Protein AF-A0A368G0A0-F1 (afdb_monomer_lite)

Foldseek 3Di:
DDDDPDDFDADPVRDTPDPDPPDDDDQVRCVVVVRHDDDDDDDPDDPDDCPHVVVVVVVVVVD

pLDDT: mean 73.35, std 14.39, range [37.69, 91.56]

Structure (mmCIF, N/CA/C/O backbone):
data_AF-A0A368G0A0-F1
#
_entry.id   AF-A0A368G0A0-F1
#
loop_
_atom_site.group_PDB
_atom_site.id
_atom_site.type_symbol
_atom_site.label_atom_id
_atom_site.label_alt_id
_atom_site.label_comp_id
_atom_site.label_asym_id
_atom_site.label_entity_id
_atom_site.label_seq_id
_atom_site.pdbx_PDB_ins_code
_atom_site.Cartn_x
_atom_site.Cartn_y
_atom_site.Cartn_z
_atom_site.occupancy
_atom_site.B_iso_or_equiv
_atom_site.auth_seq_id
_atom_site.auth_comp_id
_atom_site.auth_asym_id
_atom_site.auth_atom_id
_atom_site.pdbx_PDB_model_num
ATOM 1 N N . MET A 1 1 ? 0.553 5.593 4.502 1.00 37.69 1 MET A N 1
ATOM 2 C CA . MET A 1 1 ? -0.149 6.591 5.341 1.00 37.69 1 MET A CA 1
ATOM 3 C C . MET A 1 1 ? -1.594 6.650 4.871 1.00 37.69 1 MET A C 1
ATOM 5 O O . MET A 1 1 ? -1.826 7.141 3.778 1.00 37.69 1 MET A O 1
ATOM 9 N N . LEU A 1 2 ? -2.544 6.103 5.635 1.00 42.97 2 LEU A N 1
ATOM 10 C CA . LEU A 1 2 ? -3.976 6.219 5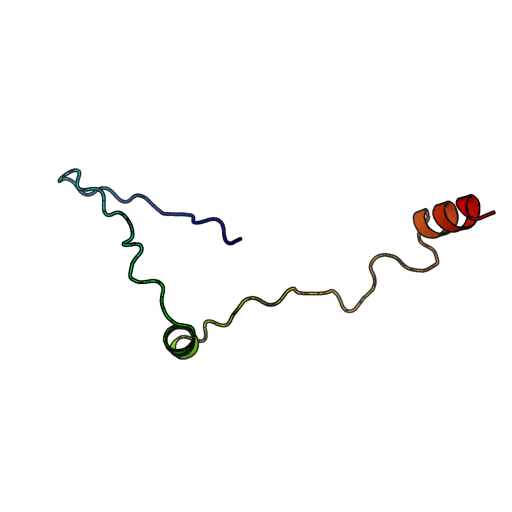.334 1.00 42.97 2 LEU A CA 1
ATOM 11 C C . LEU A 1 2 ? -4.451 7.620 5.739 1.00 42.97 2 LEU A C 1
ATOM 13 O O . LEU A 1 2 ? -4.377 7.977 6.917 1.00 42.97 2 LEU A O 1
ATOM 17 N N . GLY A 1 3 ? -4.898 8.423 4.772 1.00 41.97 3 GLY A N 1
ATOM 18 C CA . GLY A 1 3 ? -5.555 9.700 5.045 1.00 41.97 3 GLY A CA 1
ATOM 19 C C . GLY A 1 3 ? -6.804 9.455 5.889 1.00 41.97 3 GLY A C 1
ATOM 20 O O . GLY A 1 3 ? -7.711 8.741 5.470 1.00 41.97 3 GLY A O 1
ATOM 21 N N . ARG A 1 4 ? -6.839 9.999 7.109 1.00 51.62 4 ARG A N 1
ATOM 22 C CA . ARG A 1 4 ? -7.994 9.872 8.004 1.00 51.62 4 ARG A CA 1
ATOM 23 C C . ARG A 1 4 ? -9.084 10.833 7.542 1.00 51.62 4 ARG A C 1
ATOM 25 O O . ARG A 1 4 ? -9.076 12.001 7.912 1.00 51.62 4 ARG A O 1
ATOM 32 N N . ILE A 1 5 ? -10.017 10.341 6.733 1.00 54.66 5 ILE A N 1
ATOM 33 C CA . ILE A 1 5 ? -11.265 11.054 6.457 1.00 54.66 5 ILE A CA 1
ATOM 34 C C . ILE A 1 5 ? -12.174 10.827 7.666 1.00 54.66 5 ILE A 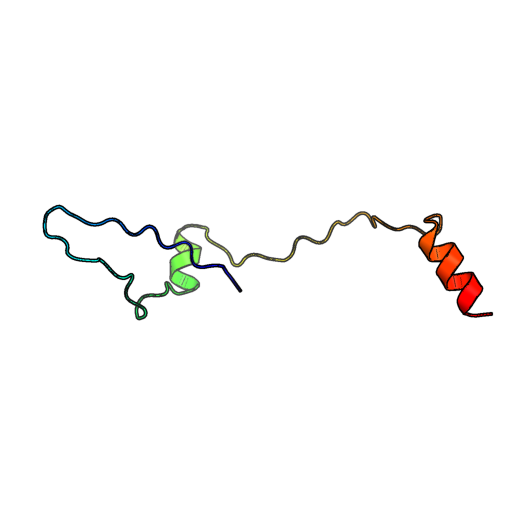C 1
ATOM 36 O O . ILE A 1 5 ? -12.796 9.777 7.806 1.00 54.66 5 ILE A O 1
ATOM 40 N N . THR A 1 6 ? -12.204 11.785 8.586 1.00 54.94 6 THR A N 1
ATOM 41 C CA . THR A 1 6 ? -13.144 11.778 9.710 1.00 54.94 6 THR A CA 1
ATOM 4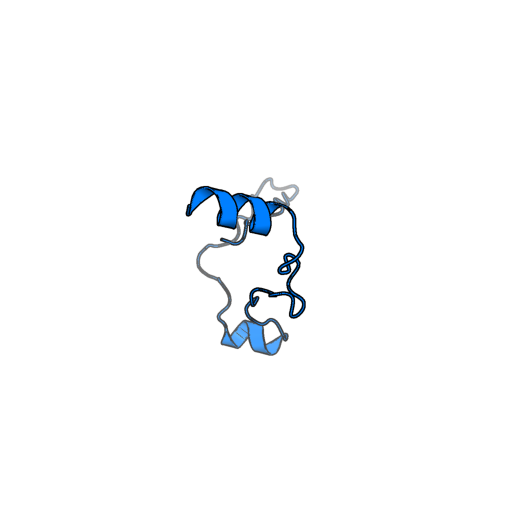2 C C . THR A 1 6 ? -14.354 12.622 9.342 1.00 54.94 6 THR A C 1
ATOM 44 O O . THR A 1 6 ? -14.243 13.841 9.218 1.00 54.94 6 THR A O 1
ATOM 47 N N . HIS A 1 7 ? -15.512 11.985 9.169 1.00 54.66 7 HIS A N 1
ATOM 48 C CA . HIS A 1 7 ? -16.784 12.696 9.112 1.00 54.66 7 HIS A CA 1
ATOM 49 C C . HIS A 1 7 ? -17.049 13.326 10.483 1.00 54.66 7 HIS A C 1
ATOM 51 O O . HIS A 1 7 ? -17.193 12.617 11.476 1.00 54.66 7 HIS A O 1
ATOM 57 N N . ILE A 1 8 ? -17.086 14.658 10.543 1.00 57.72 8 ILE A N 1
ATOM 58 C CA . ILE A 1 8 ? -17.502 15.384 11.743 1.00 57.72 8 ILE A CA 1
ATOM 59 C C . ILE A 1 8 ? -19.028 15.461 11.695 1.00 57.72 8 ILE A C 1
ATOM 61 O O . ILE A 1 8 ? -19.593 16.321 11.024 1.00 57.72 8 ILE A O 1
ATOM 65 N N . SER A 1 9 ? -19.702 14.525 12.359 1.00 53.97 9 SER A N 1
ATOM 66 C CA . SER A 1 9 ? -21.132 14.638 12.648 1.00 53.97 9 SER A CA 1
ATOM 67 C C . SER A 1 9 ? -21.298 15.386 13.968 1.00 53.97 9 SER A C 1
ATOM 69 O O . SER A 1 9 ? -20.810 14.922 14.999 1.00 53.97 9 SER A O 1
ATOM 71 N N . VAL A 1 10 ? -21.960 16.540 13.933 1.00 56.03 10 VAL A N 1
ATOM 72 C CA . VAL A 1 10 ? -22.298 17.331 15.123 1.00 56.03 10 VAL A CA 1
ATOM 73 C C . VAL A 1 10 ? -23.784 17.125 15.399 1.00 56.03 10 VAL A C 1
ATOM 75 O O . VAL A 1 10 ? -24.593 17.295 14.487 1.00 56.03 10 VAL A O 1
ATOM 78 N N . ASP A 1 11 ? -24.139 16.718 16.616 1.00 59.56 11 ASP A N 1
ATOM 79 C CA . ASP A 1 11 ? -25.541 16.646 17.039 1.00 59.56 11 ASP A CA 1
ATOM 80 C C . ASP A 1 11 ? -26.079 18.041 17.430 1.00 59.56 11 ASP A C 1
ATOM 82 O O . ASP A 1 11 ? -25.345 19.033 17.470 1.00 59.56 11 ASP A O 1
ATOM 86 N N . GLU A 1 12 ? -27.370 18.142 17.751 1.00 58.78 12 GLU A N 1
ATOM 87 C CA . GLU A 1 12 ? -27.999 19.410 18.161 1.00 58.78 12 GLU A CA 1
ATOM 88 C C . GLU A 1 12 ? -27.407 20.006 19.456 1.00 58.78 12 GLU A C 1
ATOM 90 O O . GLU A 1 12 ? -27.541 21.206 19.707 1.00 58.78 12 GLU A O 1
ATOM 95 N N . SER A 1 13 ? -26.694 19.204 20.256 1.00 67.19 13 SER A N 1
ATOM 96 C CA . SER A 1 13 ? -26.023 19.621 21.493 1.00 67.19 13 SER A CA 1
ATOM 97 C C . SER A 1 13 ? -24.633 20.234 21.264 1.00 67.19 13 SER A C 1
ATOM 99 O O . SER A 1 13 ? -23.979 20.657 22.222 1.00 67.19 13 SER A O 1
ATOM 101 N N . LYS A 1 14 ? -24.182 20.335 20.002 1.00 60.22 14 LYS A N 1
ATOM 102 C CA . LYS A 1 14 ? -22.854 20.839 19.599 1.00 60.22 14 LYS A CA 1
ATOM 103 C C . LYS A 1 14 ? -21.686 20.043 20.188 1.00 60.22 14 LYS A C 1
ATOM 105 O O . LYS A 1 14 ? -20.554 20.534 20.205 1.00 60.22 14 LYS A O 1
ATOM 110 N N . GLN A 1 15 ? -21.927 18.823 20.662 1.00 58.56 15 GLN A N 1
ATOM 111 C CA . GLN A 1 15 ? -20.856 17.965 21.143 1.00 58.56 15 GLN A CA 1
ATOM 112 C C . GLN A 1 15 ? -20.129 17.344 19.950 1.00 58.56 15 GLN A C 1
ATOM 114 O O . GLN A 1 15 ? -20.704 16.637 19.125 1.00 58.56 15 GLN A O 1
ATOM 119 N N . MET A 1 16 ? -18.836 17.648 19.841 1.00 61.28 16 MET A N 1
ATOM 120 C CA . MET A 1 16 ? -17.973 17.083 18.813 1.00 61.28 16 MET A CA 1
ATOM 121 C C . MET A 1 16 ? -17.517 15.697 19.264 1.00 61.28 16 MET A C 1
ATOM 123 O O . MET A 1 16 ? -16.669 15.575 20.148 1.00 61.28 16 MET A O 1
ATOM 127 N N . LEU A 1 17 ? -18.058 14.652 18.638 1.00 59.41 17 LEU A N 1
ATOM 128 C CA . LEU A 1 17 ? -17.551 13.294 18.805 1.00 59.41 17 LEU A CA 1
ATOM 129 C C 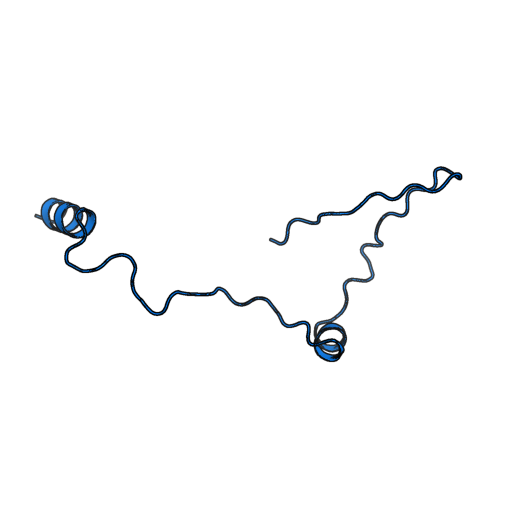. LEU A 1 17 ? -16.224 13.176 18.055 1.00 59.41 17 LEU A C 1
ATOM 131 O O . LEU A 1 17 ? -16.180 12.885 16.859 1.00 59.41 17 LEU A O 1
ATOM 135 N N . THR A 1 18 ? -15.124 13.448 18.750 1.00 61.06 18 THR A N 1
ATOM 136 C CA . THR A 1 18 ? -13.800 13.130 18.228 1.00 61.06 18 THR A CA 1
ATOM 137 C C . THR A 1 18 ? -13.605 11.617 18.289 1.00 61.06 18 THR A C 1
ATOM 139 O O . THR A 1 18 ? -13.859 11.005 19.329 1.00 61.06 18 THR A O 1
ATOM 142 N N . PRO A 1 19 ? -13.172 10.972 17.192 1.00 62.09 19 PRO A N 1
ATOM 143 C CA . PRO A 1 19 ? -12.843 9.558 17.245 1.00 62.09 19 PRO A CA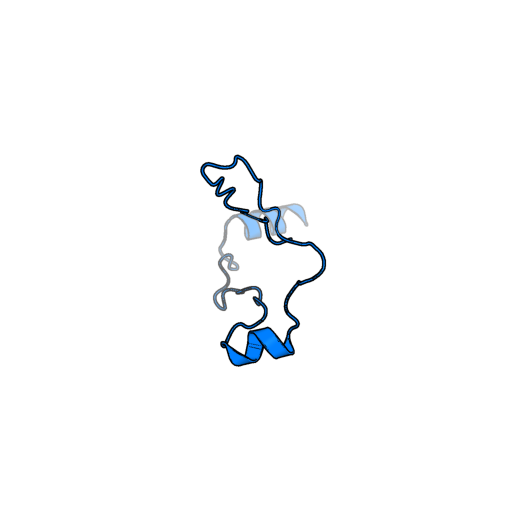 1
ATOM 144 C C . PRO A 1 19 ? -11.713 9.356 18.257 1.00 62.09 19 PRO A C 1
ATOM 146 O O . PRO A 1 19 ? -10.634 9.939 18.138 1.00 62.09 19 PRO A O 1
ATOM 149 N N . GLU A 1 20 ? -11.992 8.557 19.281 1.00 64.56 20 GLU A N 1
ATOM 150 C CA . GLU A 1 20 ? -11.072 8.286 20.377 1.00 64.56 20 GLU A CA 1
ATOM 151 C C . GLU A 1 20 ? -9.803 7.602 19.832 1.00 64.56 20 GLU A C 1
ATOM 153 O O . GLU A 1 20 ? -9.866 6.536 19.217 1.00 64.56 20 GLU A O 1
ATOM 158 N N . SER A 1 21 ? -8.627 8.199 20.053 1.00 61.72 21 SER A N 1
ATOM 159 C CA . SER A 1 21 ? -7.346 7.663 19.553 1.00 61.72 21 SER A CA 1
ATOM 160 C C . SER A 1 21 ? -6.964 6.300 20.151 1.00 61.72 21 SER A C 1
ATOM 162 O O . SER A 1 21 ? -6.062 5.643 19.636 1.00 61.72 21 SER A O 1
ATOM 164 N N . SER A 1 22 ? -7.620 5.877 21.235 1.00 62.50 22 SER A N 1
ATOM 165 C CA . SER A 1 22 ? -7.287 4.687 22.030 1.00 62.50 22 SER A CA 1
ATOM 166 C C . SER A 1 22 ? -7.814 3.369 21.445 1.00 62.50 22 SER A C 1
ATOM 168 O O . SER A 1 22 ? -7.390 2.301 21.883 1.00 62.50 22 SER A O 1
ATOM 170 N N . ARG A 1 23 ? -8.723 3.415 20.460 1.00 67.94 23 ARG A N 1
ATOM 171 C CA . ARG A 1 23 ? -9.464 2.235 19.971 1.00 67.94 23 ARG A CA 1
ATOM 172 C C . ARG A 1 23 ? -9.234 1.934 18.495 1.00 67.94 23 ARG A C 1
ATOM 174 O O . ARG A 1 23 ? -10.173 1.633 17.762 1.00 67.94 23 ARG A O 1
ATOM 181 N N . ALA A 1 24 ? -7.985 1.986 18.040 1.00 75.06 24 ALA A N 1
ATOM 182 C CA . ALA A 1 24 ? -7.669 1.365 16.760 1.00 75.06 24 ALA A CA 1
ATOM 183 C C . ALA A 1 24 ? -7.930 -0.154 16.876 1.00 75.06 24 ALA A C 1
ATOM 185 O O . ALA A 1 24 ? -7.372 -0.788 17.777 1.00 75.06 24 ALA A O 1
ATOM 186 N N . PRO A 1 25 ? -8.790 -0.744 16.027 1.00 80.25 25 PRO A N 1
ATOM 187 C CA . PRO A 1 25 ? -9.063 -2.173 16.078 1.00 80.25 25 PRO A CA 1
ATOM 188 C C . PRO A 1 25 ? -7.791 -2.966 15.768 1.00 80.25 25 PRO A C 1
ATOM 190 O O . PRO A 1 25 ? -6.994 -2.585 14.908 1.00 80.25 25 PRO A O 1
ATOM 193 N N . THR A 1 26 ? -7.598 -4.081 16.468 1.00 83.94 26 THR A N 1
ATOM 194 C CA . THR A 1 26 ? -6.446 -4.958 16.230 1.00 83.94 26 THR A CA 1
ATOM 195 C C . THR A 1 26 ? -6.633 -5.760 14.941 1.00 83.94 26 THR A C 1
ATOM 197 O O . THR A 1 26 ? -7.760 -6.010 14.504 1.00 83.94 26 THR A O 1
ATOM 200 N N . SER A 1 27 ? -5.538 -6.241 14.348 1.00 83.88 27 SER A N 1
ATOM 201 C CA . SER A 1 27 ? -5.582 -7.105 13.155 1.00 83.88 27 SER A CA 1
ATOM 202 C C . SER A 1 27 ? -6.471 -8.344 13.354 1.00 83.88 27 SER A C 1
ATOM 204 O O . SER A 1 27 ? -7.201 -8.742 12.449 1.00 83.88 27 SER A O 1
ATOM 206 N N . ALA A 1 28 ? -6.489 -8.904 14.568 1.00 85.44 28 ALA A N 1
ATOM 207 C CA . ALA A 1 28 ? -7.342 -10.031 14.944 1.00 85.44 28 ALA A CA 1
ATOM 208 C C . ALA A 1 28 ? -8.840 -9.681 15.031 1.00 85.44 28 ALA A C 1
ATOM 210 O O . ALA A 1 28 ? -9.685 -10.560 14.871 1.00 85.44 28 ALA A O 1
ATOM 211 N N . GLN A 1 29 ? -9.190 -8.424 15.313 1.00 87.88 29 GLN A N 1
ATOM 212 C CA . GLN A 1 29 ? -10.581 -7.960 15.293 1.00 87.88 29 GLN A CA 1
ATOM 213 C C . GLN A 1 29 ? -11.042 -7.692 13.861 1.00 87.88 29 GLN A C 1
ATOM 215 O O . GLN A 1 29 ? -12.151 -8.075 13.500 1.00 87.88 29 GLN A O 1
ATOM 220 N N . LEU A 1 30 ? -10.177 -7.095 13.039 1.00 87.50 30 LEU A N 1
ATOM 221 C CA . LEU A 1 30 ? -10.451 -6.794 11.633 1.00 87.50 30 LEU A CA 1
ATOM 222 C C . LEU A 1 30 ? -10.643 -8.064 10.791 1.00 87.50 30 LEU A C 1
ATOM 224 O O . LEU A 1 30 ? -11.572 -8.134 9.983 1.00 87.50 30 LEU A O 1
ATOM 228 N N . SER A 1 31 ? -9.846 -9.105 11.046 1.00 87.19 31 SER A N 1
ATOM 229 C CA . SER A 1 31 ? -9.937 -10.376 10.319 1.00 87.19 31 SER A CA 1
ATOM 230 C C . SER A 1 31 ? -11.285 -11.086 10.492 1.00 87.19 31 SER A C 1
ATOM 232 O O . SER A 1 31 ? -11.747 -11.739 9.556 1.00 87.19 31 SER A O 1
ATOM 234 N N . ARG A 1 32 ? -11.967 -10.905 11.636 1.00 91.56 32 ARG A N 1
ATOM 235 C CA . ARG A 1 32 ? -13.325 -11.440 11.881 1.00 91.56 32 ARG A CA 1
ATOM 236 C C . ARG A 1 32 ? -14.366 -10.881 10.914 1.00 91.56 32 ARG A C 1
ATOM 238 O O . ARG A 1 32 ? -15.354 -11.550 10.639 1.00 91.56 32 ARG A O 1
ATOM 245 N N . PHE A 1 33 ? -14.132 -9.678 10.397 1.00 88.81 33 PHE A N 1
ATOM 246 C CA . PHE A 1 33 ? -14.997 -9.007 9.428 1.00 88.81 33 PHE A CA 1
ATOM 247 C C . PHE A 1 33 ? -14.466 -9.119 7.993 1.00 88.81 33 PHE A C 1
ATOM 249 O O . PHE A 1 33 ? -14.946 -8.426 7.102 1.00 88.81 33 PHE A O 1
ATOM 256 N N . GLY A 1 34 ? -13.454 -9.962 7.757 1.00 87.00 34 GLY A N 1
ATOM 257 C CA . GLY A 1 34 ? -12.827 -10.113 6.444 1.00 87.00 34 GLY A CA 1
ATOM 258 C C . GLY A 1 34 ? -11.964 -8.922 6.019 1.00 87.00 34 GLY A C 1
ATOM 259 O O . GLY A 1 34 ? -11.495 -8.897 4.882 1.00 87.00 34 GLY A O 1
ATOM 260 N N . ILE A 1 35 ? -11.719 -7.960 6.914 1.00 87.06 35 ILE A N 1
ATOM 261 C CA . ILE A 1 35 ? -10.853 -6.814 6.646 1.00 87.06 35 ILE A CA 1
ATOM 262 C C . ILE A 1 35 ? -9.406 -7.286 6.783 1.00 87.06 35 ILE A C 1
ATOM 264 O O . ILE A 1 35 ? -8.982 -7.753 7.843 1.00 87.06 35 ILE A O 1
ATOM 268 N N . LYS A 1 36 ? -8.657 -7.185 5.687 1.00 86.00 36 LYS A N 1
ATOM 269 C CA . LYS A 1 36 ? -7.245 -7.566 5.598 1.00 86.00 36 LYS A CA 1
ATOM 270 C C . LYS A 1 36 ? -6.403 -6.323 5.361 1.00 86.00 36 LYS A C 1
ATOM 272 O O . LYS A 1 36 ? -6.905 -5.327 4.845 1.00 86.00 36 LYS A O 1
ATOM 277 N N . GLU A 1 37 ? -5.131 -6.396 5.735 1.00 83.62 37 GLU A N 1
ATOM 278 C CA . GLU A 1 37 ? -4.183 -5.345 5.378 1.00 83.62 37 GLU A CA 1
ATOM 279 C C . GLU A 1 37 ? -4.113 -5.202 3.859 1.00 83.62 37 GLU A C 1
ATOM 281 O O . GLU A 1 37 ? -4.038 -6.193 3.127 1.00 83.62 37 GLU A O 1
ATOM 286 N N . GLU A 1 38 ? -4.159 -3.954 3.403 1.00 84.69 38 GLU A N 1
ATOM 287 C CA . GLU A 1 38 ? -3.985 -3.620 2.001 1.00 84.69 38 GLU A CA 1
ATOM 288 C C . GLU A 1 38 ? -2.581 -4.038 1.562 1.00 84.69 38 GLU A C 1
ATOM 290 O O . GLU A 1 38 ? -1.586 -3.719 2.215 1.00 84.69 38 GLU A O 1
ATOM 295 N N . GLN A 1 39 ? -2.510 -4.777 0.461 1.00 84.62 39 GLN A N 1
ATOM 296 C CA . GLN A 1 39 ? -1.248 -5.114 -0.179 1.00 84.62 39 GLN A CA 1
ATOM 297 C C . GLN A 1 39 ? -1.105 -4.264 -1.436 1.00 84.62 39 GLN A C 1
ATOM 299 O O . GLN A 1 39 ? -2.097 -4.073 -2.148 1.00 84.62 39 GLN A O 1
ATOM 304 N N . PRO A 1 40 ? 0.104 -3.765 -1.739 1.00 85.12 40 PRO A N 1
ATOM 305 C CA . PRO A 1 40 ? 0.335 -3.070 -2.991 1.00 85.12 40 PRO A CA 1
ATOM 306 C C . PRO A 1 40 ? -0.012 -4.002 -4.155 1.00 85.12 40 PRO A C 1
ATOM 308 O O . PRO A 1 40 ? 0.485 -5.126 -4.249 1.00 85.12 40 PRO A O 1
ATOM 311 N N . HIS A 1 41 ? -0.884 -3.533 -5.044 1.00 82.88 41 HIS A N 1
ATOM 312 C CA . HIS A 1 41 ? -1.188 -4.247 -6.273 1.00 82.88 41 HIS A CA 1
ATOM 313 C C . HIS A 1 41 ? -0.137 -3.889 -7.323 1.00 82.88 41 HIS A C 1
ATOM 315 O O . HIS A 1 41 ? -0.163 -2.802 -7.897 1.00 82.88 41 HIS A O 1
ATOM 321 N N . TYR A 1 42 ? 0.800 -4.802 -7.561 1.00 83.56 42 TYR A N 1
ATOM 322 C CA . TYR A 1 42 ? 1.719 -4.693 -8.687 1.00 83.56 42 TYR A CA 1
ATOM 323 C C . TYR A 1 42 ? 1.092 -5.372 -9.905 1.00 83.56 42 TYR A C 1
ATOM 325 O O . TYR A 1 42 ? 0.724 -6.546 -9.835 1.00 83.56 42 TYR A O 1
ATOM 333 N N . SER A 1 43 ? 0.977 -4.639 -11.016 1.00 85.06 43 SER A N 1
ATOM 334 C CA . SER A 1 43 ? 0.584 -5.227 -12.299 1.00 85.06 43 SER A CA 1
ATOM 335 C C . SER A 1 43 ? 1.561 -6.345 -12.668 1.00 85.06 43 SER A C 1
ATOM 337 O O . SER A 1 43 ? 2.778 -6.166 -12.608 1.00 85.06 43 SER A O 1
ATOM 339 N N . THR A 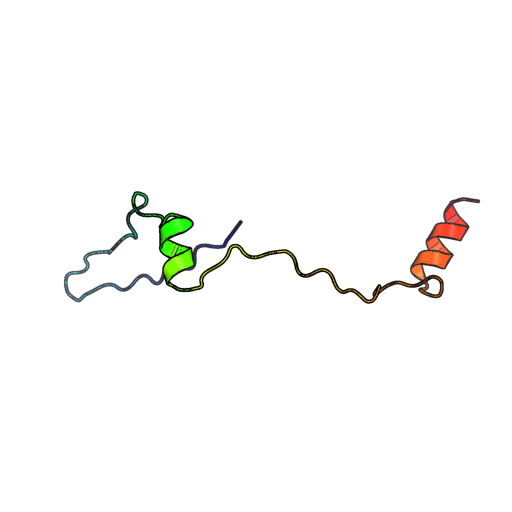1 44 ? 1.030 -7.502 -13.062 1.00 86.19 44 THR A N 1
ATOM 340 C CA . THR A 1 44 ? 1.832 -8.617 -13.587 1.00 86.19 44 THR A CA 1
ATOM 341 C C . THR A 1 44 ? 2.371 -8.324 -14.982 1.00 86.19 44 THR A C 1
ATOM 343 O O . THR A 1 44 ? 3.392 -8.885 -15.380 1.00 86.19 44 THR A O 1
ATOM 346 N N . THR A 1 45 ? 1.708 -7.430 -15.715 1.00 85.69 45 THR A N 1
ATOM 347 C CA . THR A 1 45 ? 2.147 -6.968 -17.027 1.00 85.69 45 THR A CA 1
ATOM 348 C C . THR A 1 45 ? 3.007 -5.718 -16.851 1.00 85.69 45 THR A C 1
ATOM 350 O O . THR A 1 45 ? 2.512 -4.727 -16.300 1.00 85.69 45 THR A O 1
ATOM 353 N N . PRO A 1 46 ? 4.271 -5.727 -17.306 1.00 82.00 46 PRO A N 1
ATOM 354 C CA . PRO A 1 46 ? 5.100 -4.533 -17.283 1.00 82.00 46 PRO A CA 1
ATOM 355 C C . PRO A 1 46 ? 4.508 -3.477 -18.225 1.00 82.00 46 PRO A C 1
ATOM 357 O O . PRO A 1 46 ? 4.302 -3.738 -19.406 1.00 82.00 46 PRO A O 1
ATOM 360 N N . GLU A 1 47 ? 4.245 -2.279 -17.703 1.00 80.56 47 GLU A N 1
ATOM 361 C CA . GLU A 1 47 ? 3.760 -1.139 -18.501 1.00 80.56 47 GLU A CA 1
ATOM 362 C C . GLU A 1 47 ? 4.833 -0.591 -19.452 1.00 80.56 47 GLU A C 1
ATOM 364 O O . GLU A 1 47 ? 4.525 0.003 -20.482 1.00 80.56 47 GLU A O 1
ATOM 369 N N . ILE A 1 48 ? 6.104 -0.790 -19.098 1.00 85.50 48 ILE A N 1
ATOM 370 C CA . ILE A 1 48 ? 7.267 -0.347 -19.860 1.00 85.50 48 ILE A CA 1
ATOM 371 C C . ILE A 1 48 ? 8.026 -1.596 -20.288 1.00 85.50 48 ILE A C 1
ATOM 373 O O . ILE A 1 48 ? 8.611 -2.296 -19.460 1.00 85.50 48 ILE A O 1
ATOM 377 N N . ASP A 1 49 ? 8.022 -1.867 -21.587 1.00 82.69 49 ASP A N 1
ATOM 378 C CA . ASP A 1 49 ? 8.796 -2.944 -22.189 1.00 82.69 49 ASP A CA 1
ATOM 379 C C . ASP A 1 49 ? 10.073 -2.410 -22.864 1.00 82.69 49 ASP A C 1
ATOM 381 O O . ASP A 1 49 ? 10.390 -1.219 -22.829 1.00 82.69 49 ASP A O 1
ATOM 385 N N . ALA A 1 50 ? 10.837 -3.305 -23.494 1.00 82.75 50 ALA A N 1
ATOM 386 C CA . ALA A 1 50 ? 12.085 -2.949 -24.166 1.00 82.75 50 ALA A CA 1
ATOM 387 C C . ALA A 1 50 ? 11.904 -2.029 -25.390 1.00 82.75 50 ALA A C 1
ATOM 389 O O . ALA A 1 50 ? 12.907 -1.495 -25.870 1.00 82.75 50 ALA A O 1
ATOM 390 N N . SER A 1 51 ? 10.674 -1.871 -25.891 1.00 83.81 51 SER A N 1
ATOM 391 C CA . SER A 1 51 ? 10.327 -1.012 -27.027 1.00 83.81 51 SER A CA 1
ATOM 392 C C . SER A 1 51 ? 9.910 0.397 -26.603 1.00 83.81 51 SER A C 1
ATOM 394 O O . SER A 1 51 ? 9.776 1.290 -27.441 1.00 83.81 51 SER A O 1
ATOM 396 N N . PHE A 1 52 ? 9.721 0.620 -25.302 1.00 89.12 52 PHE A N 1
ATOM 397 C CA . PHE A 1 52 ? 9.260 1.897 -24.795 1.00 89.12 52 PHE A CA 1
ATOM 398 C C . PHE A 1 52 ? 10.306 3.007 -25.048 1.00 89.12 52 PHE A C 1
ATOM 400 O O . PHE A 1 52 ? 11.482 2.828 -24.712 1.00 89.12 52 PHE A O 1
ATOM 407 N N . PRO A 1 53 ? 9.915 4.195 -25.557 1.00 86.38 53 PRO A N 1
ATOM 408 C CA . PRO A 1 53 ? 10.859 5.240 -25.984 1.00 86.38 53 PRO A CA 1
ATOM 409 C C . PRO A 1 53 ? 11.865 5.690 -24.914 1.00 86.38 53 PRO A C 1
ATOM 411 O O . PRO A 1 53 ? 12.998 6.068 -25.220 1.00 86.38 53 PRO A O 1
ATOM 414 N N . VAL A 1 54 ? 11.468 5.639 -23.639 1.00 84.12 54 VAL A N 1
ATOM 415 C CA . VAL A 1 54 ? 12.345 5.988 -22.510 1.00 84.12 54 VAL A CA 1
ATOM 416 C C . VAL A 1 54 ? 13.489 4.984 -22.353 1.00 84.12 54 VAL A C 1
ATOM 418 O O . VAL A 1 54 ? 14.604 5.391 -22.029 1.00 84.12 54 VAL A O 1
ATOM 421 N N . VAL A 1 55 ? 13.266 3.697 -22.635 1.00 85.00 55 VAL A N 1
ATOM 422 C CA . VAL A 1 55 ? 14.314 2.665 -22.564 1.00 85.00 55 VAL A CA 1
ATOM 423 C C . VAL A 1 55 ? 15.405 2.943 -23.597 1.00 85.00 55 VAL A C 1
ATOM 425 O O . VAL A 1 55 ? 16.595 2.866 -23.282 1.00 85.00 55 VAL A O 1
ATOM 428 N N . ASP A 1 56 ? 15.019 3.352 -24.805 1.00 84.06 56 ASP A N 1
ATOM 429 C CA . ASP A 1 56 ? 15.963 3.752 -25.850 1.00 84.06 56 ASP A CA 1
ATOM 430 C C . ASP A 1 56 ? 16.735 5.021 -25.485 1.00 84.06 56 ASP A C 1
ATOM 432 O O . ASP A 1 56 ? 17.949 5.094 -25.700 1.00 84.06 56 ASP A O 1
ATOM 436 N N . PHE A 1 57 ? 16.066 6.010 -24.888 1.00 84.94 57 PHE A N 1
ATOM 437 C CA . PHE A 1 57 ? 16.726 7.213 -24.383 1.00 84.94 57 PHE A CA 1
ATOM 438 C C . PHE A 1 57 ? 17.762 6.887 -23.294 1.00 84.94 57 PHE A C 1
ATOM 440 O O . PHE A 1 57 ? 18.892 7.381 -23.342 1.00 84.94 57 PHE A O 1
ATOM 447 N N . MET A 1 58 ? 17.418 6.010 -22.346 1.00 83.75 58 MET A N 1
ATOM 448 C CA . MET A 1 58 ? 18.328 5.584 -21.279 1.00 83.75 58 MET A CA 1
ATOM 449 C C . MET A 1 58 ? 19.548 4.837 -21.827 1.00 83.75 58 MET A C 1
ATOM 451 O O . MET A 1 58 ? 20.669 5.143 -21.423 1.00 83.75 58 MET A O 1
ATOM 455 N N . LYS A 1 59 ? 19.367 3.924 -22.792 1.00 82.44 59 LYS A N 1
ATOM 456 C CA . LYS A 1 59 ? 20.482 3.210 -23.444 1.00 82.44 59 LYS A CA 1
ATOM 457 C C . LYS A 1 59 ? 21.460 4.157 -24.141 1.00 82.44 59 LYS A C 1
ATOM 459 O O . LYS A 1 59 ? 22.664 3.922 -24.109 1.00 82.44 59 LYS A O 1
ATOM 464 N N . ARG A 1 60 ? 20.960 5.230 -24.762 1.00 79.19 60 ARG A N 1
ATOM 465 C CA . ARG A 1 60 ? 21.797 6.219 -25.466 1.00 79.19 60 ARG A CA 1
ATOM 466 C C . ARG A 1 60 ? 22.651 7.057 -24.520 1.00 79.19 60 ARG A C 1
ATOM 468 O O . ARG A 1 60 ? 23.744 7.443 -24.906 1.00 79.19 60 ARG A O 1
ATOM 475 N N . ARG A 1 61 ? 22.176 7.319 -23.300 1.00 68.56 61 ARG A N 1
ATOM 476 C CA . ARG A 1 61 ? 22.900 8.120 -22.298 1.00 68.56 61 ARG A CA 1
ATOM 477 C C . ARG A 1 61 ? 24.029 7.352 -21.595 1.00 68.56 61 ARG A C 1
ATOM 479 O O . ARG A 1 61 ? 24.878 7.970 -20.969 1.00 68.56 61 ARG A O 1
ATOM 486 N N . VAL A 1 62 ? 24.023 6.021 -21.677 1.00 59.19 62 VAL A N 1
ATOM 487 C CA . VAL A 1 62 ? 25.054 5.145 -21.089 1.00 59.19 62 VAL A CA 1
ATOM 488 C C . VAL A 1 62 ? 26.267 4.969 -22.026 1.00 59.19 62 VAL A C 1
ATOM 490 O O . VAL A 1 62 ? 27.260 4.371 -21.620 1.00 59.19 62 VAL A O 1
ATOM 493 N N . ARG A 1 63 ? 26.211 5.491 -23.260 1.00 52.97 63 ARG A N 1
ATOM 494 C CA . ARG A 1 63 ? 27.338 5.506 -24.205 1.00 52.97 63 ARG A CA 1
ATOM 495 C C . ARG A 1 63 ? 28.173 6.774 -24.110 1.00 52.97 63 ARG A C 1
ATOM 497 O O . ARG A 1 63 ? 27.572 7.856 -23.946 1.00 52.97 63 ARG A O 1
#

Organism: Ancylostoma caninum (NCBI:txid29170)

Sequence (63 aa):
MLGRITHISVDESKQMLTPESSRAPTSAQLSRFGIKEEQPHYSTTPEIDASFPVVDFMKRRVR

Radius of gyration: 23.52 Å; chains: 1; bounding box: 55×32×49 Å

Secondary structure (DSSP, 8-state):
---------B-TT--B-PPPTT-PPPHHHHHTTT---------SS-SS-TTSHHHHHHHHHT-